Protein AF-A0A7T5E134-F1 (afdb_monomer_lite)

Radius of gyration: 15.85 Å; chains: 1; bounding box: 56×33×25 Å

Secondary structure (DSSP, 8-state):
------------------EEEEEETTEEEEEEEEEEEEETTTTEEEEEETTS-S-EEGGGEEE-----

Sequence (68 aa):
MTTQNPVQVKAPKFDLYEAVEVAWNGQYLATRVIRRWLDWDNTAWWYEVAGQPGQFPESALEVCDADD

Foldseek 3Di:
DDPPDPPPPPDPPCPQQQFKWFCDPNDTDTWGWPDWDQDPVVRWIWTDTPPDPDIDTPVRIDRPPPDD

pLDDT: mean 71.46, std 15.8, range [39.62, 88.25]

Structure (mmCIF, N/CA/C/O backbone):
data_AF-A0A7T5E134-F1
#
_entry.id   AF-A0A7T5E134-F1
#
loop_
_atom_site.group_PDB
_atom_site.id
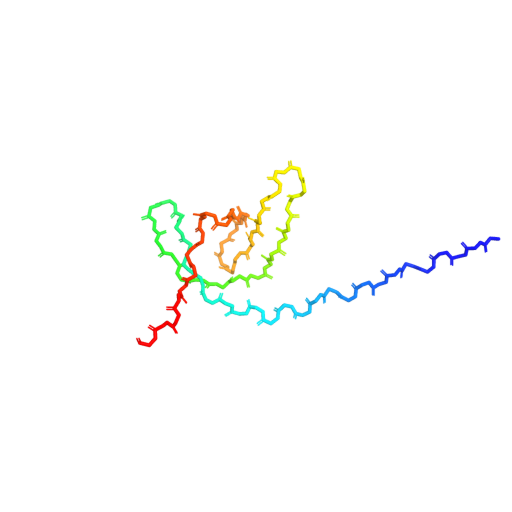_atom_site.type_symbol
_atom_site.label_atom_id
_atom_site.label_alt_id
_atom_site.label_comp_id
_atom_site.label_asym_id
_atom_site.label_entity_id
_atom_site.label_seq_id
_atom_site.pdbx_PDB_ins_code
_atom_site.Cartn_x
_atom_site.Cartn_y
_atom_site.Cartn_z
_atom_site.occupancy
_atom_site.B_iso_or_equiv
_atom_site.auth_seq_id
_atom_site.auth_comp_id
_atom_site.auth_asym_id
_atom_site.auth_atom_id
_atom_site.pdbx_PDB_model_num
ATOM 1 N N . MET A 1 1 ? -41.334 14.235 6.419 1.00 39.62 1 MET A N 1
ATOM 2 C CA . MET A 1 1 ? -40.005 13.958 7.002 1.00 39.62 1 MET A CA 1
ATOM 3 C C . MET A 1 1 ? -39.452 12.743 6.276 1.00 39.62 1 MET A C 1
ATOM 5 O O . MET A 1 1 ? -39.906 11.640 6.535 1.00 39.62 1 MET A O 1
ATOM 9 N N . THR A 1 2 ? -38.607 12.935 5.266 1.00 44.47 2 THR A N 1
ATOM 10 C CA . THR A 1 2 ? -38.002 11.833 4.503 1.00 44.47 2 THR A CA 1
ATOM 11 C C . THR A 1 2 ? -36.721 11.405 5.200 1.00 44.47 2 THR A C 1
ATOM 13 O O . THR A 1 2 ? -35.711 12.099 5.137 1.00 44.47 2 THR A O 1
ATOM 16 N N . THR A 1 3 ? -36.787 10.278 5.903 1.00 50.31 3 THR A N 1
ATOM 17 C CA . THR A 1 3 ? -35.636 9.620 6.519 1.00 50.31 3 THR A CA 1
ATOM 18 C C . THR A 1 3 ? -34.717 9.133 5.399 1.00 50.31 3 THR A C 1
ATOM 20 O O . THR A 1 3 ? -35.001 8.130 4.750 1.00 50.31 3 THR A O 1
ATOM 23 N N . GLN A 1 4 ? -33.648 9.876 5.106 1.00 52.88 4 GLN A N 1
ATOM 24 C CA . GLN A 1 4 ? -32.569 9.374 4.259 1.00 52.88 4 GLN A CA 1
ATOM 25 C C . GLN A 1 4 ? -31.870 8.264 5.041 1.00 52.88 4 GLN A C 1
ATOM 27 O O . GLN A 1 4 ? -31.080 8.532 5.944 1.00 52.88 4 GLN A O 1
ATOM 32 N N . ASN A 1 5 ? -32.204 7.009 4.739 1.00 53.91 5 ASN A N 1
ATOM 33 C CA . ASN A 1 5 ? -31.408 5.881 5.200 1.00 53.91 5 ASN A CA 1
ATOM 34 C C . ASN A 1 5 ? -29.968 6.101 4.709 1.00 53.91 5 ASN A C 1
ATOM 36 O O . ASN A 1 5 ? -29.775 6.250 3.498 1.00 53.91 5 ASN A O 1
ATOM 40 N N . PRO A 1 6 ? -28.963 6.138 5.600 1.00 58.50 6 PRO A N 1
ATOM 41 C CA . PRO A 1 6 ? -27.580 6.247 5.170 1.00 58.50 6 PRO A CA 1
ATOM 42 C C . PRO A 1 6 ? -27.277 5.034 4.294 1.00 58.50 6 PRO A C 1
ATOM 44 O O . PRO A 1 6 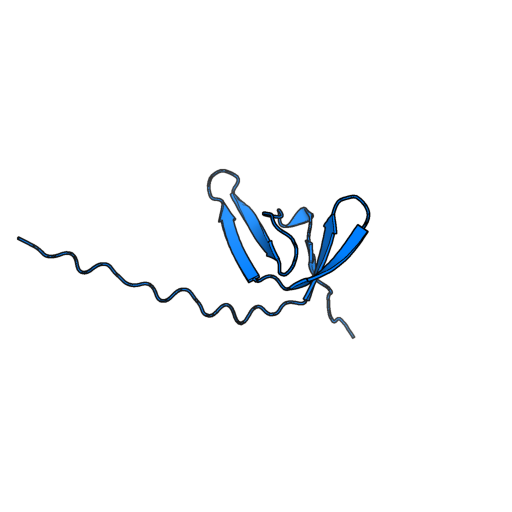? -27.430 3.890 4.729 1.00 58.50 6 PRO A O 1
ATOM 47 N N . VAL A 1 7 ? -26.896 5.279 3.041 1.00 58.06 7 VAL A N 1
ATOM 48 C CA . VAL A 1 7 ? -26.424 4.227 2.143 1.00 58.06 7 VAL A CA 1
ATOM 49 C C . VAL A 1 7 ? -25.144 3.679 2.763 1.00 58.06 7 VAL A C 1
ATOM 51 O O . VAL A 1 7 ? -24.079 4.282 2.663 1.00 58.06 7 VAL A O 1
ATOM 54 N N . GLN A 1 8 ? -25.255 2.550 3.461 1.00 44.94 8 GLN A N 1
ATOM 55 C CA . GLN A 1 8 ? -24.100 1.788 3.912 1.00 44.94 8 GLN A CA 1
ATOM 56 C C . GLN A 1 8 ? -23.474 1.141 2.681 1.00 44.94 8 GLN A C 1
ATOM 58 O O . GLN A 1 8 ? -23.801 0.014 2.307 1.00 44.94 8 GLN A O 1
ATOM 63 N N . VAL A 1 9 ? -22.581 1.877 2.022 1.00 47.75 9 VAL A N 1
ATOM 64 C CA . VAL A 1 9 ? -21.664 1.288 1.053 1.00 47.75 9 VAL A CA 1
ATOM 65 C C . VAL A 1 9 ? -20.784 0.337 1.856 1.00 47.75 9 VAL A C 1
ATOM 67 O O . VAL A 1 9 ? -19.946 0.774 2.644 1.00 47.75 9 VAL A O 1
ATOM 70 N N . LYS A 1 10 ? -21.012 -0.975 1.718 1.00 47.19 10 LYS A N 1
ATOM 71 C CA . LYS A 1 10 ? -20.047 -1.969 2.192 1.00 47.19 10 LYS A CA 1
ATOM 72 C C . LYS A 1 10 ? -18.733 -1.614 1.511 1.00 47.19 10 LYS A C 1
ATOM 74 O O . LYS A 1 10 ? -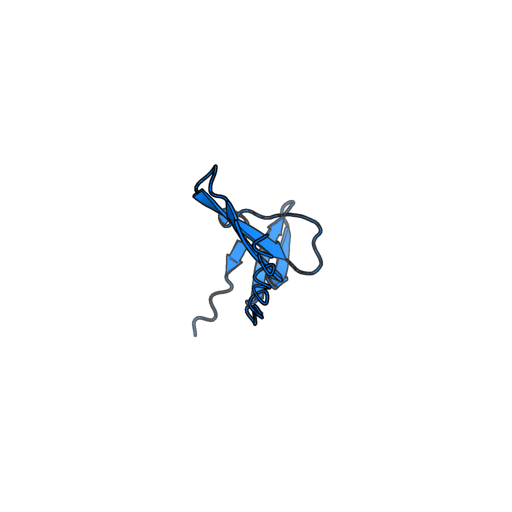18.664 -1.683 0.284 1.00 47.19 10 LYS A O 1
ATOM 79 N N . ALA A 1 11 ? -17.746 -1.173 2.294 1.00 45.03 11 ALA A N 1
ATOM 80 C CA . ALA A 1 11 ? -16.405 -0.941 1.785 1.00 45.03 11 ALA A CA 1
ATOM 81 C C . ALA A 1 11 ? -16.018 -2.178 0.964 1.00 45.03 11 ALA A C 1
ATOM 83 O O . ALA A 1 11 ? -16.282 -3.296 1.433 1.00 45.03 11 ALA A O 1
ATOM 84 N N . PRO A 1 12 ? -15.492 -2.010 -0.262 1.00 44.06 12 PRO A N 1
ATOM 85 C CA . PRO A 1 12 ? -15.046 -3.148 -1.042 1.00 44.06 12 PRO A CA 1
ATOM 86 C C . PRO A 1 12 ? -14.154 -3.990 -0.134 1.00 44.06 12 PRO A C 1
ATOM 88 O O . PRO A 1 12 ? -13.261 -3.451 0.525 1.00 44.06 12 PRO A O 1
ATOM 91 N N . LYS A 1 13 ? -14.422 -5.297 -0.043 1.00 45.84 13 LYS A N 1
ATOM 92 C CA . LYS A 1 13 ? -13.388 -6.223 0.408 1.00 45.84 13 LYS A CA 1
ATOM 93 C C . LYS A 1 13 ? -12.317 -6.129 -0.667 1.00 45.84 13 LYS A C 1
ATOM 95 O O . LYS A 1 13 ? -12.432 -6.761 -1.710 1.00 45.84 13 LYS A O 1
ATOM 100 N N . PHE A 1 14 ? -11.374 -5.215 -0.483 1.00 50.50 14 PHE A N 1
ATOM 101 C CA . PHE A 1 14 ? -10.175 -5.186 -1.286 1.00 50.50 14 PHE A CA 1
ATOM 102 C C . PHE A 1 14 ? -9.407 -6.446 -0.884 1.00 50.50 14 PHE A C 1
ATOM 104 O O . PHE A 1 14 ? -8.583 -6.415 0.018 1.00 50.50 14 PHE A O 1
ATOM 111 N N . ASP A 1 15 ? -9.688 -7.561 -1.557 1.00 50.97 15 ASP A N 1
ATOM 112 C CA . ASP A 1 15 ? -8.795 -8.723 -1.655 1.00 50.97 15 ASP A CA 1
ATOM 113 C C . ASP A 1 15 ? -7.527 -8.361 -2.465 1.00 50.97 15 ASP A C 1
ATOM 115 O O . ASP A 1 15 ? -6.895 -9.217 -3.077 1.00 50.97 15 ASP A O 1
ATOM 119 N N . LEU A 1 16 ? -7.140 -7.078 -2.503 1.00 54.47 16 LEU A N 1
ATOM 120 C CA . LEU A 1 16 ? -5.935 -6.614 -3.168 1.00 54.47 16 LEU A CA 1
ATOM 121 C C . LEU A 1 16 ? -4.751 -6.881 -2.232 1.00 54.47 16 LEU A C 1
ATOM 123 O O . LEU A 1 16 ? -4.125 -5.970 -1.709 1.00 54.47 16 LEU A O 1
ATOM 127 N N . TYR A 1 17 ? -4.461 -8.160 -2.000 1.00 58.72 17 TYR A N 1
ATOM 128 C CA . TYR A 1 17 ? -3.230 -8.626 -1.361 1.00 58.72 17 TYR A CA 1
ATOM 129 C C . TYR A 1 17 ? -2.033 -8.493 -2.313 1.00 58.72 17 TYR A C 1
ATOM 131 O O . TYR A 1 17 ? -1.176 -9.375 -2.351 1.00 58.72 17 TYR A O 1
ATOM 139 N N . GLU A 1 18 ? -1.992 -7.426 -3.109 1.00 67.06 18 GLU A N 1
ATOM 140 C CA . GLU A 1 18 ? -0.913 -7.193 -4.056 1.00 67.06 18 GLU A CA 1
ATOM 141 C C . GLU A 1 18 ? 0.350 -6.916 -3.246 1.00 67.06 18 GLU A C 1
ATOM 143 O O . GLU A 1 18 ? 0.397 -6.002 -2.410 1.00 67.06 18 GLU A O 1
ATOM 148 N N . ALA A 1 19 ? 1.321 -7.814 -3.403 1.00 73.25 19 ALA A N 1
ATOM 149 C CA . ALA A 1 19 ? 2.634 -7.649 -2.824 1.00 73.25 19 ALA A CA 1
ATOM 150 C C . ALA A 1 19 ? 3.319 -6.511 -3.581 1.00 73.25 19 ALA A C 1
ATOM 152 O O . ALA A 1 19 ? 3.456 -6.559 -4.800 1.00 73.25 19 ALA A O 1
ATOM 153 N N . VAL A 1 20 ? 3.699 -5.478 -2.845 1.00 73.81 20 VAL A N 1
ATOM 154 C CA . VAL A 1 20 ? 4.331 -4.273 -3.375 1.00 73.81 20 VAL A CA 1
ATOM 155 C C . VAL A 1 20 ? 5.631 -4.037 -2.634 1.00 73.81 20 VAL A C 1
ATOM 157 O O . VAL A 1 20 ? 5.731 -4.309 -1.435 1.00 73.81 20 VAL A O 1
ATOM 160 N N . GLU A 1 21 ? 6.619 -3.500 -3.326 1.00 80.62 21 GL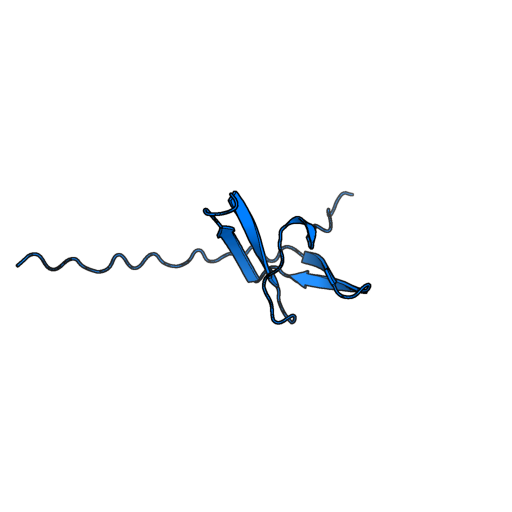U A N 1
ATOM 161 C CA . GLU A 1 21 ? 7.830 -2.981 -2.715 1.00 80.62 21 GLU A CA 1
ATOM 162 C C . GLU A 1 21 ? 7.665 -1.480 -2.516 1.00 80.62 21 GLU A C 1
ATOM 164 O O . GLU A 1 21 ? 7.403 -0.731 -3.454 1.00 80.62 21 GLU A O 1
ATOM 169 N N . VAL A 1 22 ? 7.784 -1.026 -1.271 1.00 78.75 22 VAL A N 1
ATOM 170 C CA . VAL A 1 22 ? 7.776 0.406 -0.965 1.00 78.75 22 VAL A CA 1
ATOM 171 C C . VAL A 1 22 ? 9.206 0.889 -0.826 1.00 78.75 22 VAL A C 1
ATOM 173 O O . VAL A 1 22 ? 9.941 0.404 0.039 1.00 78.75 22 VAL A O 1
ATOM 176 N N . ALA A 1 23 ? 9.573 1.872 -1.646 1.00 77.88 23 ALA A N 1
ATOM 177 C CA . ALA A 1 23 ? 10.831 2.592 -1.538 1.00 77.88 23 ALA A CA 1
ATOM 178 C C . ALA A 1 23 ? 10.676 3.728 -0.515 1.00 77.88 23 ALA A C 1
ATOM 180 O O . ALA A 1 23 ? 10.160 4.805 -0.821 1.00 77.88 23 ALA A O 1
ATOM 181 N N . TRP A 1 24 ? 11.118 3.504 0.724 1.00 71.69 24 TRP A N 1
ATOM 182 C CA . TRP A 1 24 ? 11.042 4.508 1.786 1.00 71.69 24 TRP A CA 1
ATOM 183 C C . TRP A 1 24 ? 12.369 4.655 2.519 1.00 71.69 24 TRP A C 1
ATOM 185 O O . TRP A 1 24 ? 12.991 3.677 2.924 1.00 71.69 24 TRP A O 1
ATOM 195 N N . ASN A 1 25 ? 12.808 5.902 2.709 1.00 73.19 25 ASN A N 1
ATOM 196 C CA . ASN A 1 25 ? 14.048 6.231 3.420 1.00 73.19 25 ASN A CA 1
ATOM 197 C C . ASN A 1 25 ? 15.298 5.490 2.880 1.00 73.19 25 ASN A C 1
ATOM 199 O O . ASN A 1 25 ? 16.205 5.146 3.635 1.00 73.19 25 ASN A O 1
ATOM 203 N N . GLY A 1 26 ? 15.330 5.212 1.570 1.00 75.25 26 GLY A N 1
ATOM 204 C CA . GLY A 1 26 ? 16.421 4.486 0.908 1.00 75.25 26 GLY A CA 1
ATOM 205 C C . GLY A 1 26 ? 16.402 2.964 1.096 1.00 75.25 26 GLY A C 1
ATOM 206 O O . GLY A 1 26 ? 17.376 2.307 0.740 1.00 75.25 26 GLY A O 1
ATOM 207 N N . GLN A 1 27 ? 15.326 2.400 1.650 1.00 77.12 27 GLN A N 1
ATOM 208 C CA . GLN A 1 27 ? 15.130 0.958 1.797 1.00 77.12 27 GLN A CA 1
ATOM 209 C C . GLN A 1 27 ? 13.900 0.508 1.004 1.00 77.12 27 GLN A C 1
ATOM 211 O O . GLN A 1 27 ? 12.893 1.214 0.973 1.00 77.12 27 GLN A O 1
ATOM 216 N N . TYR A 1 28 ? 13.987 -0.676 0.401 1.00 79.75 28 TYR A N 1
ATOM 217 C CA . TYR A 1 28 ? 12.862 -1.344 -0.249 1.00 79.75 28 TYR A CA 1
ATOM 218 C C . TYR A 1 28 ? 12.268 -2.357 0.722 1.00 79.75 28 TYR A C 1
ATOM 220 O O . TYR A 1 28 ? 12.983 -3.192 1.283 1.00 79.75 28 TYR A O 1
ATOM 228 N N . LEU A 1 29 ? 10.969 -2.240 0.973 1.00 78.69 29 LEU A N 1
ATOM 229 C CA . LEU A 1 29 ? 10.248 -3.103 1.897 1.00 78.69 29 LEU A CA 1
ATOM 230 C C . LEU A 1 29 ? 9.123 -3.805 1.149 1.00 78.69 29 LEU A C 1
ATOM 232 O O . LEU A 1 29 ? 8.156 -3.163 0.745 1.00 78.69 29 LEU A O 1
ATOM 236 N N . ALA A 1 30 ? 9.236 -5.127 1.022 1.00 82.31 30 ALA A N 1
ATOM 237 C CA . ALA A 1 30 ? 8.155 -5.965 0.527 1.00 82.31 30 ALA A CA 1
ATOM 238 C C . ALA A 1 30 ? 7.003 -5.958 1.542 1.00 82.31 30 ALA A C 1
ATOM 240 O O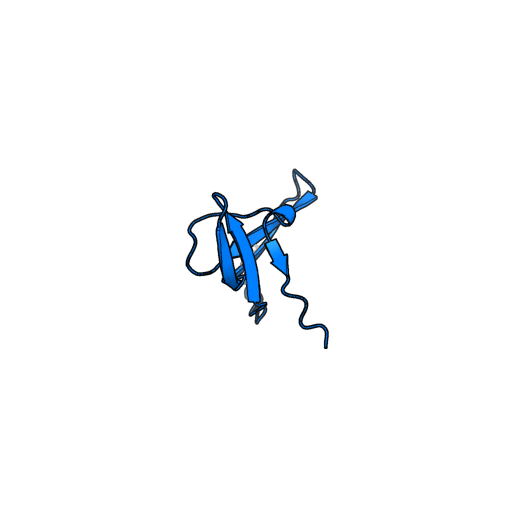 . ALA A 1 30 ? 7.129 -6.420 2.680 1.00 82.31 30 ALA A O 1
ATOM 241 N N . THR A 1 31 ? 5.875 -5.400 1.130 1.00 82.88 31 THR A N 1
ATOM 242 C CA . THR A 1 31 ? 4.669 -5.245 1.934 1.00 82.88 31 THR A CA 1
ATOM 243 C C . THR A 1 31 ? 3.431 -5.488 1.071 1.00 82.88 31 THR A C 1
ATOM 245 O O . THR A 1 31 ? 3.515 -6.023 -0.029 1.00 82.88 31 THR A O 1
ATOM 248 N N . ARG A 1 32 ? 2.247 -5.198 1.603 1.00 83.00 32 ARG A N 1
ATOM 249 C CA . ARG A 1 32 ? 0.964 -5.383 0.934 1.00 83.00 32 ARG A CA 1
ATOM 250 C C . ARG A 1 32 ? 0.159 -4.108 1.033 1.00 83.00 32 ARG A C 1
ATOM 252 O O . ARG A 1 32 ? 0.106 -3.503 2.106 1.00 83.00 32 ARG A O 1
ATOM 259 N N . VAL A 1 33 ? -0.508 -3.745 -0.053 1.00 82.81 33 VAL A N 1
ATOM 260 C CA . VAL A 1 33 ? -1.476 -2.646 -0.045 1.00 82.81 33 VAL A CA 1
ATOM 261 C C . VAL A 1 33 ? -2.675 -3.053 0.809 1.00 82.81 33 VAL A C 1
ATOM 263 O O . VAL A 1 33 ? -3.302 -4.080 0.573 1.00 82.81 33 VAL A O 1
ATOM 266 N N . ILE A 1 34 ? -3.002 -2.252 1.820 1.00 84.44 34 ILE A N 1
ATOM 267 C CA . ILE A 1 34 ? -4.209 -2.440 2.640 1.00 84.44 34 ILE A CA 1
ATOM 268 C C . ILE A 1 34 ? -5.332 -1.496 2.219 1.00 84.44 34 ILE A C 1
ATOM 270 O O . ILE A 1 34 ? -6.506 -1.768 2.479 1.00 84.44 34 ILE A O 1
ATOM 274 N N . ARG A 1 35 ? -4.992 -0.393 1.544 1.00 82.94 35 ARG A N 1
ATOM 275 C CA . ARG A 1 35 ? -5.962 0.577 1.043 1.00 82.94 35 ARG A CA 1
ATOM 276 C C . ARG A 1 35 ? -5.401 1.340 -0.150 1.00 82.94 35 ARG A C 1
ATOM 278 O O . ARG A 1 35 ? -4.239 1.724 -0.134 1.00 82.94 35 ARG A O 1
ATOM 285 N N . ARG A 1 36 ? -6.257 1.625 -1.133 1.00 84.12 36 ARG A N 1
ATOM 286 C CA . ARG A 1 36 ? -5.979 2.528 -2.259 1.00 84.12 36 ARG A CA 1
ATOM 287 C C . ARG A 1 36 ? -7.123 3.524 -2.425 1.00 84.12 36 ARG A C 1
ATOM 289 O O . ARG A 1 36 ? -8.288 3.131 -2.334 1.00 84.12 36 ARG A O 1
ATOM 296 N N . TRP A 1 37 ? -6.821 4.791 -2.684 1.00 87.19 37 TRP A N 1
ATOM 297 C CA . TRP A 1 37 ? -7.820 5.806 -3.030 1.00 87.19 37 TRP A CA 1
ATOM 298 C C . TRP A 1 37 ? -7.256 6.817 -4.024 1.00 87.19 37 TRP A C 1
ATOM 300 O O . TRP A 1 37 ? -6.057 7.074 -4.048 1.00 87.19 37 TRP A O 1
ATOM 310 N N . LEU A 1 38 ? -8.138 7.364 -4.861 1.00 85.00 38 LEU A N 1
ATOM 311 C CA . LEU A 1 38 ? -7.807 8.468 -5.751 1.00 85.00 38 LEU A CA 1
ATOM 312 C C . LEU A 1 38 ? -8.039 9.764 -4.982 1.00 85.00 38 LEU A C 1
ATOM 314 O O . LEU A 1 38 ? -9.140 9.992 -4.474 1.00 85.00 38 LEU A O 1
ATOM 318 N N . ASP A 1 39 ? -7.007 10.587 -4.889 1.00 85.38 39 ASP A N 1
ATOM 319 C CA . ASP A 1 39 ? -7.139 11.949 -4.405 1.00 85.38 39 ASP A CA 1
ATOM 320 C C . ASP A 1 39 ? -7.549 12.840 -5.581 1.00 85.38 39 ASP A C 1
ATOM 322 O O . ASP A 1 39 ? -6.883 12.886 -6.613 1.00 85.38 39 ASP A O 1
ATOM 326 N N . TRP A 1 40 ? -8.714 13.478 -5.473 1.00 86.44 40 TRP A N 1
ATOM 327 C CA . TRP A 1 40 ? -9.294 14.247 -6.578 1.00 86.44 40 TRP A CA 1
ATOM 328 C C . TRP A 1 40 ? -8.683 15.643 -6.717 1.00 86.44 40 TRP A C 1
ATOM 330 O O . TRP A 1 40 ? -8.796 16.235 -7.788 1.00 86.44 40 TRP A O 1
ATOM 340 N N . ASP A 1 41 ? -8.024 16.156 -5.676 1.00 88.25 41 ASP A N 1
ATOM 341 C CA . ASP A 1 41 ? -7.359 17.459 -5.703 1.00 88.25 41 ASP A CA 1
ATOM 342 C C . ASP A 1 41 ? -6.092 17.423 -6.568 1.00 88.25 41 ASP A C 1
ATOM 344 O O . ASP A 1 41 ? -5.840 18.344 -7.345 1.00 88.25 41 ASP A O 1
ATOM 348 N N . ASN A 1 42 ? -5.310 16.343 -6.483 1.00 85.75 42 ASN A N 1
ATOM 349 C CA . ASN A 1 42 ? -4.105 16.144 -7.301 1.00 85.75 42 ASN A CA 1
ATOM 350 C C . ASN A 1 42 ? -4.268 15.082 -8.405 1.00 85.75 42 ASN A C 1
ATOM 352 O O . ASN A 1 42 ? -3.346 14.876 -9.191 1.00 85.75 42 ASN A O 1
ATOM 356 N N . THR A 1 43 ? -5.438 14.441 -8.500 1.00 87.81 43 THR A N 1
ATOM 357 C CA . THR A 1 43 ? -5.733 13.337 -9.435 1.00 87.81 43 THR A CA 1
ATOM 358 C C . THR A 1 43 ? -4.709 12.194 -9.351 1.00 87.81 43 THR A C 1
ATOM 360 O O . THR A 1 43 ? -4.413 11.543 -10.352 1.00 87.81 43 THR A O 1
ATOM 363 N N . ALA A 1 44 ? -4.146 11.952 -8.164 1.00 84.25 44 ALA A N 1
ATOM 364 C CA . ALA A 1 44 ? -3.124 10.938 -7.933 1.00 84.25 44 ALA A CA 1
ATOM 365 C C . ALA A 1 44 ? -3.646 9.806 -7.045 1.00 84.25 44 ALA A C 1
ATOM 367 O O . ALA A 1 44 ? -4.467 10.006 -6.144 1.00 84.25 44 ALA A O 1
ATOM 368 N N . TRP A 1 45 ? -3.151 8.595 -7.292 1.00 85.31 45 TRP A N 1
ATOM 369 C CA . TRP A 1 45 ? -3.444 7.449 -6.445 1.00 85.31 45 TRP A CA 1
ATOM 370 C C . TRP A 1 45 ? -2.552 7.443 -5.208 1.00 85.31 45 TRP A C 1
ATOM 372 O O . TRP A 1 45 ? -1.333 7.608 -5.287 1.00 85.31 45 TRP A O 1
ATOM 382 N N . TRP A 1 46 ? -3.191 7.209 -4.069 1.00 87.25 46 TRP A N 1
ATOM 383 C CA . TRP A 1 46 ? -2.559 7.072 -2.769 1.00 87.25 46 TRP A CA 1
ATOM 384 C C . TRP A 1 46 ? -2.857 5.708 -2.176 1.00 87.25 46 TRP A C 1
ATOM 386 O O . TRP A 1 46 ? -3.935 5.134 -2.371 1.00 87.25 46 TRP A O 1
ATOM 396 N N . TYR A 1 47 ? -1.878 5.210 -1.436 1.00 85.62 47 TYR A N 1
ATOM 397 C CA . TYR A 1 47 ? -1.840 3.853 -0.940 1.00 85.62 47 TYR A CA 1
ATOM 398 C C . TYR A 1 47 ? -1.461 3.848 0.535 1.00 85.62 47 TYR A C 1
ATOM 400 O O . TYR A 1 47 ? -0.593 4.589 0.990 1.00 85.62 47 TYR A O 1
ATOM 408 N N . GLU A 1 48 ? -2.103 2.971 1.286 1.00 86.94 48 GLU A N 1
ATOM 409 C CA . GLU A 1 48 ? -1.705 2.605 2.637 1.00 86.94 48 GLU A CA 1
ATOM 410 C C . GLU A 1 48 ? -1.237 1.155 2.583 1.00 86.94 48 GLU A C 1
ATOM 412 O O . GLU A 1 48 ? -1.890 0.316 1.951 1.00 86.94 48 GLU A O 1
ATOM 417 N N . VAL A 1 49 ? -0.112 0.854 3.226 1.00 85.94 49 VAL A N 1
ATOM 418 C CA . VAL A 1 49 ? 0.497 -0.479 3.196 1.00 85.94 49 VAL A CA 1
ATOM 419 C C . VAL A 1 49 ? 0.620 -1.070 4.595 1.00 85.94 49 VAL A C 1
ATOM 421 O O . VAL A 1 49 ? 0.692 -0.363 5.600 1.00 85.94 49 VAL A O 1
ATOM 424 N N . ALA A 1 50 ? 0.654 -2.395 4.673 1.00 85.19 50 ALA A N 1
ATOM 425 C CA . ALA A 1 50 ? 0.794 -3.100 5.935 1.00 85.19 50 ALA A CA 1
ATOM 426 C C . ALA A 1 50 ? 2.161 -2.817 6.589 1.00 85.19 50 ALA A C 1
ATOM 428 O O . ALA A 1 50 ? 3.205 -2.812 5.941 1.00 85.19 50 ALA A O 1
ATOM 429 N N . GLY A 1 51 ? 2.176 -2.609 7.906 1.00 81.12 51 GLY A N 1
ATOM 430 C CA . GLY A 1 51 ? 3.423 -2.493 8.673 1.00 81.12 51 GLY A CA 1
ATOM 431 C C . GLY A 1 51 ? 4.204 -1.185 8.492 1.00 81.12 51 GLY A C 1
ATOM 432 O O . GLY A 1 51 ? 5.222 -1.014 9.159 1.00 81.12 51 GLY A O 1
ATOM 433 N N . GLN A 1 52 ? 3.730 -0.249 7.663 1.00 82.56 52 GLN A N 1
ATOM 434 C CA . GLN A 1 52 ? 4.279 1.105 7.563 1.00 82.56 52 GLN A CA 1
ATOM 435 C C . GLN A 1 52 ? 3.183 2.130 7.878 1.00 82.56 52 GLN A C 1
ATOM 437 O O . GLN A 1 52 ? 2.180 2.190 7.167 1.00 82.56 52 GLN A O 1
ATOM 442 N N . PRO A 1 53 ? 3.346 2.950 8.929 1.00 81.44 53 PRO A N 1
ATOM 443 C CA . PRO A 1 53 ? 2.425 4.044 9.184 1.00 81.44 53 PRO A CA 1
ATOM 444 C C . PRO A 1 53 ? 2.647 5.149 8.145 1.00 81.44 53 PRO A C 1
ATOM 446 O O . PRO A 1 53 ? 3.718 5.751 8.103 1.00 81.44 53 PRO A O 1
ATOM 449 N N . GLY A 1 54 ? 1.639 5.440 7.326 1.00 85.62 54 GLY A N 1
ATOM 450 C CA . GLY A 1 54 ? 1.713 6.531 6.357 1.00 85.62 54 GLY A CA 1
ATOM 451 C C . GLY A 1 54 ? 0.859 6.312 5.118 1.00 85.62 54 GLY A C 1
ATOM 452 O O . GLY A 1 54 ? 0.249 5.262 4.934 1.00 85.62 54 GLY A O 1
ATOM 453 N N . GLN A 1 55 ? 0.828 7.342 4.278 1.00 87.06 55 GLN A N 1
ATOM 454 C CA . GLN A 1 55 ? 0.194 7.324 2.965 1.00 87.06 55 GLN A CA 1
ATOM 455 C C . GLN A 1 55 ? 1.300 7.499 1.931 1.00 87.06 55 GLN A C 1
ATOM 457 O O . GLN A 1 55 ? 2.117 8.414 2.044 1.00 87.06 55 GLN A O 1
ATOM 462 N N . PHE A 1 56 ? 1.324 6.619 0.945 1.00 86.56 56 PHE A N 1
ATOM 463 C CA . PHE A 1 56 ? 2.349 6.563 -0.081 1.00 86.56 56 PHE A CA 1
ATOM 464 C C . PHE A 1 56 ? 1.714 6.922 -1.424 1.00 86.56 56 PHE A C 1
ATOM 466 O O . PHE A 1 56 ? 0.659 6.373 -1.753 1.00 86.56 56 PHE A O 1
ATOM 473 N N . PRO A 1 57 ? 2.297 7.855 -2.191 1.00 87.12 57 PRO A N 1
ATOM 474 C CA . PRO A 1 57 ? 1.850 8.091 -3.556 1.00 87.12 57 PRO A CA 1
ATOM 475 C C . PRO A 1 57 ? 2.192 6.872 -4.417 1.00 87.12 57 PRO A C 1
ATOM 477 O O . PRO A 1 57 ? 3.131 6.143 -4.103 1.00 87.12 57 PRO A O 1
ATOM 480 N N . GLU A 1 58 ? 1.485 6.689 -5.530 1.00 83.62 58 GLU A N 1
ATOM 481 C CA . GLU A 1 58 ? 1.754 5.615 -6.501 1.00 83.62 58 GLU A CA 1
ATOM 482 C C . GLU A 1 58 ? 3.234 5.4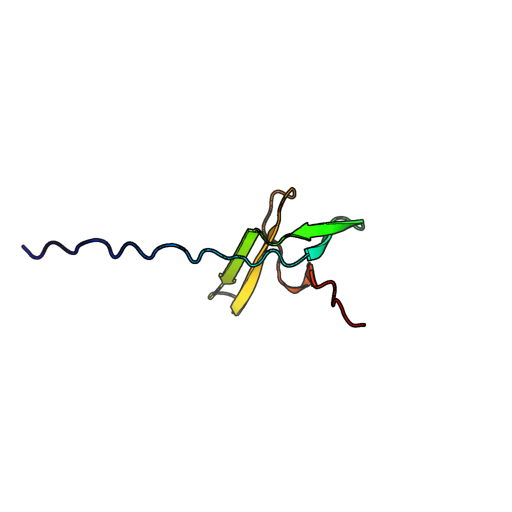89 -6.871 1.00 83.62 58 GLU A C 1
ATOM 484 O O . GLU A 1 58 ? 3.775 4.394 -6.901 1.00 83.62 58 GLU A O 1
ATOM 489 N N . SER A 1 59 ? 3.918 6.620 -7.053 1.00 82.00 59 SER A N 1
ATOM 490 C CA . SER A 1 59 ? 5.337 6.668 -7.416 1.00 82.00 59 SER A CA 1
ATOM 491 C C . SER A 1 59 ? 6.292 6.096 -6.361 1.00 82.00 59 SER A C 1
ATOM 493 O O . SER A 1 59 ? 7.475 5.952 -6.645 1.00 82.00 59 SER A O 1
ATOM 495 N N . ALA A 1 60 ? 5.828 5.865 -5.130 1.00 82.62 60 ALA A N 1
ATOM 496 C CA . ALA A 1 60 ? 6.622 5.271 -4.054 1.00 82.62 60 ALA A CA 1
ATOM 497 C C . ALA A 1 60 ? 6.442 3.747 -3.950 1.00 82.62 60 ALA A C 1
ATOM 499 O O . ALA A 1 60 ? 7.114 3.118 -3.128 1.00 82.62 60 ALA A O 1
ATOM 500 N N . LEU A 1 61 ? 5.530 3.170 -4.740 1.00 80.00 61 LEU A N 1
ATOM 501 C CA . LEU A 1 61 ? 5.296 1.734 -4.797 1.00 80.00 61 LEU A CA 1
ATOM 502 C C . LEU A 1 61 ? 5.783 1.188 -6.130 1.00 80.00 61 LEU A C 1
ATOM 504 O O . LEU A 1 61 ? 5.382 1.657 -7.192 1.00 80.00 61 LEU A O 1
ATOM 508 N N . GLU A 1 62 ? 6.590 0.144 -6.058 1.00 77.12 62 GLU A N 1
ATOM 509 C CA . GLU A 1 62 ? 6.826 -0.750 -7.178 1.00 77.12 62 GLU A CA 1
ATOM 510 C C . GLU A 1 62 ? 5.938 -1.975 -6.982 1.00 77.12 62 GLU A C 1
ATOM 512 O O . GLU A 1 62 ? 5.975 -2.650 -5.948 1.00 77.12 62 GLU A O 1
ATOM 517 N N . VAL A 1 63 ? 5.075 -2.240 -7.960 1.00 66.81 63 VAL A N 1
ATOM 518 C CA . VAL A 1 63 ? 4.372 -3.519 -8.024 1.00 66.81 63 VAL A CA 1
ATOM 519 C C . VAL A 1 63 ? 5.442 -4.558 -8.338 1.00 66.81 63 VAL A C 1
ATOM 521 O O . VAL A 1 63 ? 6.141 -4.414 -9.340 1.00 66.81 63 VAL A O 1
ATOM 524 N N . CYS A 1 64 ? 5.603 -5.579 -7.486 1.00 59.31 64 CYS A N 1
ATOM 525 C CA . CYS A 1 64 ? 6.365 -6.756 -7.891 1.00 59.31 64 CYS A CA 1
ATOM 526 C C . CYS A 1 64 ? 5.576 -7.392 -9.034 1.00 59.31 64 CYS A C 1
ATOM 528 O O . CYS A 1 64 ? 4.631 -8.144 -8.783 1.00 59.31 64 CYS A O 1
ATOM 530 N N . ASP A 1 65 ? 5.916 -7.051 -10.273 1.00 54.31 65 ASP A N 1
ATOM 531 C CA . ASP A 1 65 ? 5.387 -7.751 -11.429 1.00 54.31 65 ASP A CA 1
ATOM 532 C C . ASP A 1 65 ? 5.841 -9.205 -11.288 1.00 54.31 65 ASP A C 1
ATOM 534 O O . ASP A 1 65 ? 7.033 -9.520 -11.313 1.00 54.31 65 ASP A O 1
ATOM 538 N N . ALA A 1 66 ? 4.885 -10.088 -11.014 1.00 50.16 66 ALA A N 1
ATOM 539 C CA . ALA A 1 66 ? 5.105 -11.520 -11.054 1.00 50.16 66 ALA A CA 1
ATOM 540 C C . ALA A 1 66 ? 5.089 -11.947 -12.529 1.00 50.16 66 ALA A C 1
ATOM 542 O O . ALA A 1 66 ? 4.198 -12.688 -12.938 1.00 50.16 66 ALA A O 1
ATOM 543 N N . ASP A 1 67 ? 6.026 -11.426 -13.323 1.00 47.22 67 ASP A N 1
ATOM 544 C CA . ASP A 1 67 ? 6.232 -11.846 -14.706 1.00 47.22 67 ASP A CA 1
ATOM 545 C C . ASP A 1 67 ? 7.357 -12.898 -14.741 1.00 47.22 67 ASP A C 1
ATOM 547 O O . ASP A 1 67 ? 8.508 -12.634 -14.382 1.00 47.22 67 ASP A O 1
ATOM 551 N N . ASP A 1 68 ? 6.890 -14.111 -15.044 1.00 41.44 68 ASP A N 1
ATOM 552 C CA . ASP A 1 68 ? 7.502 -15.373 -15.501 1.00 41.44 68 ASP A CA 1
ATOM 553 C C . ASP A 1 68 ? 8.945 -15.333 -16.059 1.00 41.44 68 ASP A C 1
ATOM 555 O O . ASP A 1 68 ? 9.235 -14.565 -17.004 1.00 41.44 68 ASP A O 1
#